Protein AF-A0A2V9LDT4-F1 (afdb_monomer)

Solvent-accessible surface area (backbone atoms only — not comparable to full-atom values): 6721 Å² total; per-residue (Å²): 136,87,80,83,88,79,84,81,79,82,78,80,78,78,79,77,81,79,79,75,76,70,91,62,92,78,87,74,92,51,43,73,84,17,54,53,77,87,76,84,45,41,34,78,60,93,81,64,51,73,71,43,73,51,78,72,52,75,47,79,44,52,86,84,73,81,84,48,66,18,43,38,39,47,47,36,45,35,88,56,89,88,49,74,60,85,54,65,48,73,33,46,50,75,52,98,71,34,37,84

Foldseek 3Di:
DDDDDDDDDPPDPPPPPPPDPDPDDDDDDCCVVQVNDDDADQQDDPVRDPSSVDTKDKDWDDPPPPPHTKIKIDHHFHPDPPGDDPDIDIWDDPDPSHTD

Secondary structure (DSSP, 8-state):
----------------------SSPPP---TTTTT----------TT--GGGTS--EEEEE-SSSSSS-EEEEE-----STTPPP---EEE-EEETTEE-

pLDDT: mean 84.26, std 18.12, range [35.03, 98.56]

Radius of gyration: 28.05 Å; Cα contacts (8 Å, |Δi|>4): 119; chains: 1; bounding box: 54×66×81 Å

Sequence (100 aa):
MTAQAYCGLAAAFLFLIVSTSDPRVQFVDASAGAGITFKHENGASREKLMVETFGSGVAWLDYDNDGRLDLFFANGAGLAAGKASPGNVLYRNLGNGAFV

Mean predicted aligned error: 11.31 Å

Structure (mmCIF, N/CA/C/O backbone):
data_AF-A0A2V9LDT4-F1
#
_entry.id   AF-A0A2V9LDT4-F1
#
loop_
_atom_site.group_PDB
_atom_site.id
_atom_site.type_symbol
_atom_site.label_atom_id
_atom_site.label_alt_id
_atom_site.label_comp_id
_atom_site.label_asym_id
_atom_site.label_entity_id
_atom_site.label_seq_id
_atom_site.pdbx_PDB_ins_code
_atom_site.Cartn_x
_atom_site.Cartn_y
_atom_site.Cartn_z
_atom_site.occupancy
_atom_site.B_iso_or_equiv
_atom_site.auth_seq_id
_atom_site.auth_comp_id
_atom_site.auth_asym_id
_atom_site.auth_atom_id
_atom_site.pdbx_PDB_model_num
ATOM 1 N N . MET A 1 1 ? -32.877 -51.083 59.831 1.00 38.88 1 MET A N 1
ATOM 2 C CA . MET A 1 1 ? -33.507 -51.235 58.502 1.00 38.88 1 MET A CA 1
ATOM 3 C C . MET A 1 1 ? -33.909 -49.830 58.057 1.00 38.88 1 MET A C 1
ATOM 5 O O . MET A 1 1 ? -34.848 -49.295 58.618 1.00 38.88 1 MET A O 1
ATOM 9 N N . THR A 1 2 ? -32.949 -49.081 57.490 1.00 35.09 2 THR A N 1
ATOM 10 C CA . THR A 1 2 ? -32.820 -48.701 56.051 1.00 35.09 2 THR A CA 1
ATOM 11 C C . THR A 1 2 ? -33.747 -47.550 55.657 1.00 35.09 2 THR A C 1
ATOM 13 O O . THR A 1 2 ? -34.933 -47.641 55.920 1.00 35.09 2 THR A O 1
ATOM 16 N N . ALA A 1 3 ? -33.364 -46.502 54.934 1.00 35.03 3 ALA A N 1
ATOM 17 C CA . ALA A 1 3 ? -32.119 -45.807 54.592 1.00 35.03 3 ALA A CA 1
ATOM 18 C C . ALA A 1 3 ? -32.612 -44.535 53.863 1.00 35.03 3 ALA A C 1
ATOM 20 O O . ALA A 1 3 ? -33.606 -44.585 53.140 1.00 35.03 3 ALA A O 1
ATOM 21 N N . GLN A 1 4 ? -31.967 -43.403 54.118 1.00 37.06 4 GLN A N 1
ATOM 22 C CA . GLN A 1 4 ? -32.364 -42.062 53.687 1.00 37.06 4 GLN A CA 1
ATOM 23 C C . GLN A 1 4 ? -32.380 -41.878 52.161 1.00 37.06 4 GLN A C 1
ATOM 25 O O . GLN A 1 4 ? -31.553 -42.430 51.439 1.00 37.06 4 GLN A O 1
ATOM 30 N N . ALA A 1 5 ? -33.312 -41.040 51.706 1.00 42.69 5 ALA A N 1
ATOM 31 C CA . ALA A 1 5 ? -33.409 -40.526 50.349 1.00 42.69 5 ALA A CA 1
ATOM 32 C C . ALA A 1 5 ? -32.166 -39.704 49.965 1.00 42.69 5 ALA A C 1
ATOM 34 O O . ALA A 1 5 ? -31.758 -38.817 50.714 1.00 42.69 5 ALA A O 1
ATOM 35 N N . TYR A 1 6 ? -31.622 -39.9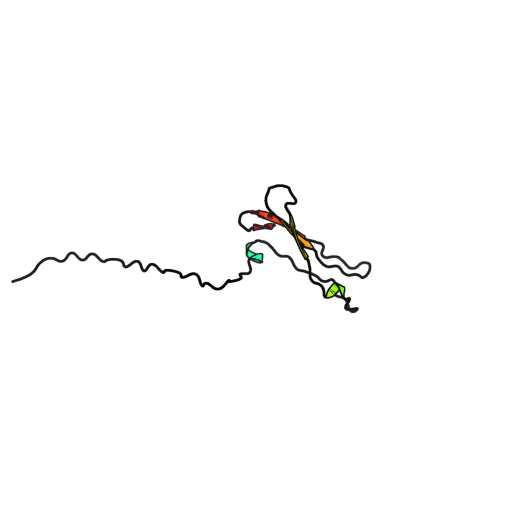43 48.769 1.00 42.78 6 TYR A N 1
ATOM 36 C CA . TYR A 1 6 ? -30.649 -39.057 48.131 1.00 42.78 6 TYR A C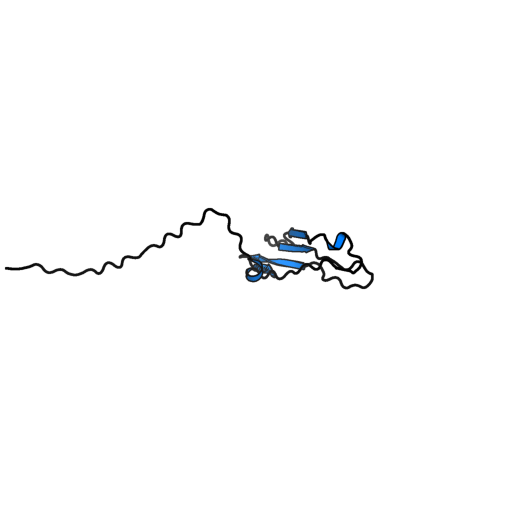A 1
ATOM 37 C C . TYR A 1 6 ? -31.253 -38.494 46.842 1.00 42.78 6 TYR A C 1
ATOM 39 O O . TYR A 1 6 ? -31.439 -39.197 45.852 1.00 42.78 6 TYR A O 1
ATOM 47 N N . CYS A 1 7 ? -31.581 -37.204 46.895 1.00 36.72 7 CYS A N 1
ATOM 48 C CA . CYS A 1 7 ? -31.867 -36.353 45.748 1.00 36.72 7 CYS A CA 1
ATOM 49 C C . CYS A 1 7 ? -30.536 -36.081 45.026 1.00 36.72 7 CYS A C 1
ATOM 51 O O . CYS A 1 7 ? -29.655 -35.426 45.583 1.00 36.72 7 CYS A O 1
ATOM 53 N N . GLY A 1 8 ? -30.345 -36.645 43.833 1.00 40.16 8 GLY A N 1
ATOM 54 C CA . GLY A 1 8 ? -29.121 -36.470 43.053 1.00 40.16 8 GLY A CA 1
ATOM 55 C C . GLY A 1 8 ? -29.126 -35.146 42.292 1.00 40.16 8 GLY A C 1
ATOM 56 O O . GLY A 1 8 ? -29.747 -35.049 41.238 1.00 40.16 8 GLY A O 1
ATOM 57 N N . LEU A 1 9 ? -28.408 -34.137 42.792 1.00 42.38 9 LEU A N 1
ATOM 58 C CA . LEU A 1 9 ? -27.979 -33.008 41.966 1.00 42.38 9 LEU A CA 1
ATOM 59 C C . LEU A 1 9 ? -26.858 -33.484 41.033 1.00 42.38 9 LEU A C 1
ATOM 61 O O . LEU A 1 9 ? -25.752 -33.782 41.483 1.00 42.38 9 LEU A O 1
ATOM 65 N N . ALA A 1 10 ? -27.126 -33.532 39.729 1.00 50.50 10 ALA A N 1
ATOM 66 C CA . ALA A 1 10 ? -26.083 -33.649 38.720 1.00 50.50 10 ALA A CA 1
ATOM 67 C C . ALA A 1 10 ? -25.342 -32.305 38.633 1.00 50.50 10 ALA A C 1
ATOM 69 O O . ALA A 1 10 ? -25.813 -31.360 38.002 1.00 50.50 10 ALA A O 1
ATOM 70 N N . ALA A 1 11 ? -24.199 -32.192 39.309 1.00 55.34 11 ALA A N 1
ATOM 71 C CA . ALA A 1 11 ? -23.313 -31.049 39.147 1.00 55.34 11 ALA A CA 1
ATOM 72 C C . ALA A 1 11 ? -22.668 -31.121 37.755 1.00 55.34 11 ALA A C 1
ATOM 74 O O . ALA A 1 11 ? -21.793 -31.950 37.504 1.00 55.34 11 ALA A O 1
ATOM 75 N N . ALA A 1 12 ? -23.114 -30.265 36.836 1.00 60.12 12 ALA A N 1
ATOM 76 C CA . ALA A 1 12 ? -22.412 -30.029 35.585 1.00 60.12 12 ALA A CA 1
ATOM 77 C C . ALA A 1 12 ? -21.071 -29.355 35.912 1.00 60.12 12 ALA A C 1
ATOM 79 O O . ALA A 1 12 ? -21.023 -28.172 36.245 1.00 60.12 12 ALA A O 1
ATOM 80 N N . PHE A 1 13 ? -19.977 -30.115 35.859 1.00 59.16 13 PHE A N 1
ATOM 81 C CA . PHE A 1 13 ? -18.633 -29.551 35.914 1.00 59.16 13 PHE A CA 1
ATOM 82 C C . PHE A 1 13 ? -18.385 -28.777 34.616 1.00 59.16 13 PHE A C 1
ATOM 84 O O . PHE A 1 13 ? -18.043 -29.352 33.584 1.00 59.16 13 PHE A O 1
ATOM 91 N N . LEU A 1 14 ? -18.582 -27.460 34.664 1.00 63.34 14 LEU A N 1
ATOM 92 C CA . LEU A 1 14 ? -18.110 -26.551 33.629 1.00 63.34 14 LEU A CA 1
ATOM 93 C C . LEU A 1 14 ? -16.578 -26.546 33.690 1.00 63.34 14 LEU A C 1
ATOM 95 O O . LEU A 1 14 ? -15.984 -25.912 34.561 1.00 63.34 14 LEU A O 1
ATOM 99 N N . PHE A 1 15 ? -15.934 -27.291 32.793 1.00 60.78 15 PHE A N 1
ATOM 100 C CA . PHE A 1 15 ? -14.489 -27.213 32.613 1.00 60.78 15 PHE A CA 1
ATOM 101 C C . PHE A 1 15 ? -14.163 -25.841 32.015 1.00 60.78 15 PHE A C 1
ATOM 103 O O . PHE A 1 15 ? -14.357 -25.596 30.825 1.00 60.78 15 PHE A O 1
ATOM 110 N N . LEU A 1 16 ? -13.709 -24.920 32.863 1.00 65.62 16 LEU A N 1
ATOM 111 C CA . LEU A 1 16 ? -13.171 -23.640 32.429 1.00 65.62 16 LEU A CA 1
ATOM 112 C C . LEU A 1 16 ? -11.819 -23.930 31.764 1.00 65.62 16 LEU A C 1
ATOM 114 O O . LEU A 1 16 ? -10.833 -24.216 32.442 1.00 65.62 16 LEU A O 1
ATOM 118 N N . ILE A 1 17 ? -11.779 -23.929 30.431 1.00 67.19 17 ILE A N 1
ATOM 119 C CA . ILE A 1 17 ? -10.516 -24.014 29.695 1.00 67.19 17 ILE A CA 1
ATOM 120 C C . ILE A 1 17 ? -9.794 -22.684 29.914 1.00 67.19 17 ILE A C 1
ATOM 122 O O . ILE A 1 17 ? -10.131 -21.667 29.309 1.00 67.19 17 ILE A O 1
ATOM 126 N N . VAL A 1 18 ? -8.808 -22.681 30.808 1.00 63.81 18 VAL A N 1
ATOM 127 C CA . VAL A 1 18 ? -7.869 -21.567 30.943 1.00 63.81 18 VAL A CA 1
ATOM 128 C C . VAL A 1 18 ? -6.918 -21.639 29.753 1.00 63.81 18 VAL A C 1
ATOM 130 O O . VAL A 1 18 ? -5.999 -22.454 29.728 1.00 63.81 18 VAL A O 1
ATOM 133 N N . SER A 1 19 ? -7.155 -20.806 28.740 1.00 67.94 19 SER A N 1
ATOM 134 C CA . SER A 1 19 ? -6.194 -20.604 27.657 1.00 6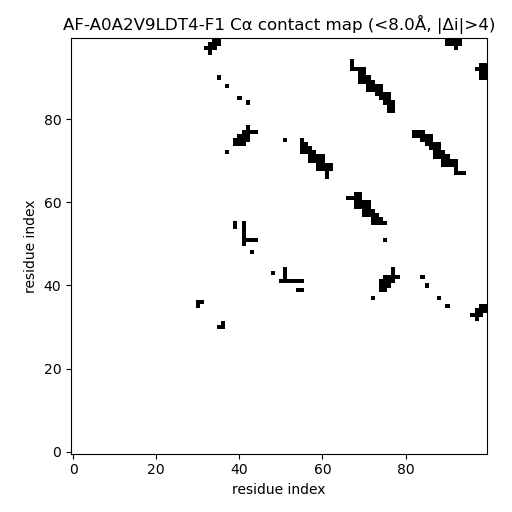7.94 19 SER A CA 1
ATOM 135 C C . SER A 1 19 ? -5.016 -19.802 28.204 1.00 67.94 19 SER A C 1
ATOM 137 O O . SER A 1 19 ? -5.107 -18.585 28.358 1.00 67.94 19 SER A O 1
ATOM 139 N N . THR A 1 20 ? -3.905 -20.462 28.527 1.00 64.44 20 THR A N 1
ATOM 140 C CA . THR A 1 20 ? -2.655 -19.756 28.823 1.00 64.44 20 THR A CA 1
ATOM 141 C C . THR A 1 20 ? -2.152 -19.129 27.528 1.00 64.44 20 THR A C 1
ATOM 143 O O . THR A 1 20 ? -1.830 -19.857 26.588 1.00 64.44 20 THR A O 1
ATOM 146 N N . SER A 1 21 ? -2.107 -17.797 27.451 1.00 72.25 21 SER A N 1
ATOM 147 C CA . SER A 1 21 ? -1.482 -17.112 26.319 1.00 72.25 21 SER A CA 1
ATOM 148 C C . SER A 1 21 ? -0.018 -17.533 26.254 1.00 72.25 21 SER A C 1
ATOM 150 O O . SER A 1 21 ? 0.729 -17.314 27.209 1.00 72.25 21 SER A O 1
ATOM 152 N N . ASP A 1 22 ? 0.372 -18.165 25.153 1.00 77.94 22 ASP A N 1
ATOM 153 C CA . ASP A 1 22 ? 1.764 -18.483 24.869 1.00 77.94 22 ASP A CA 1
ATOM 154 C C . ASP A 1 22 ? 2.596 -17.191 24.977 1.00 77.94 22 ASP A C 1
ATOM 156 O O . ASP A 1 22 ? 2.291 -16.226 24.275 1.00 77.94 22 ASP A O 1
ATOM 160 N N . PRO A 1 23 ? 3.609 -17.122 25.860 1.00 79.44 23 PRO A N 1
ATOM 161 C CA . PRO A 1 23 ? 4.383 -15.899 26.074 1.00 79.44 23 PRO A CA 1
ATOM 162 C C . PRO A 1 23 ? 5.247 -15.510 24.862 1.00 79.44 23 PRO A C 1
ATOM 164 O O . PRO A 1 23 ? 5.902 -14.469 24.880 1.00 79.44 23 PRO A O 1
ATOM 167 N N . ARG A 1 24 ? 5.291 -16.339 23.812 1.00 87.62 24 ARG A N 1
ATOM 168 C CA . ARG A 1 24 ? 6.009 -16.053 22.570 1.00 87.62 24 ARG A CA 1
ATOM 169 C C . ARG A 1 24 ? 5.201 -15.095 21.701 1.00 87.62 24 ARG A C 1
ATOM 171 O O . ARG A 1 24 ? 4.031 -15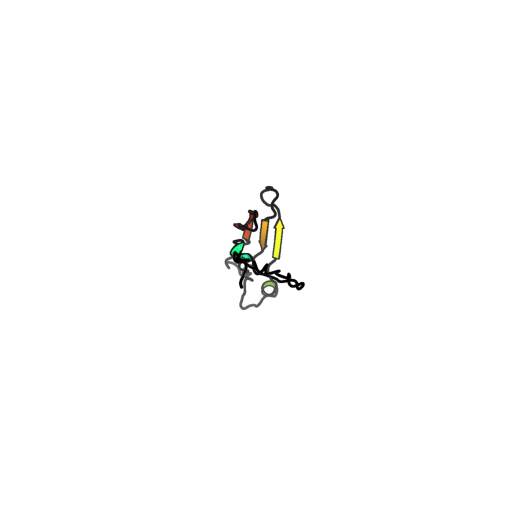.345 21.427 1.00 87.62 24 ARG A O 1
ATOM 178 N N . VAL A 1 25 ? 5.851 -14.040 21.206 1.00 89.62 25 VAL A N 1
ATOM 179 C CA . VAL A 1 25 ? 5.267 -13.157 20.186 1.00 89.62 25 VAL A CA 1
ATOM 180 C C . VAL A 1 25 ? 4.881 -13.999 18.971 1.00 89.62 25 VAL A C 1
ATOM 182 O O . VAL A 1 25 ? 5.737 -14.637 18.358 1.00 89.62 25 VAL A O 1
ATOM 185 N N . GLN A 1 26 ? 3.591 -14.000 18.64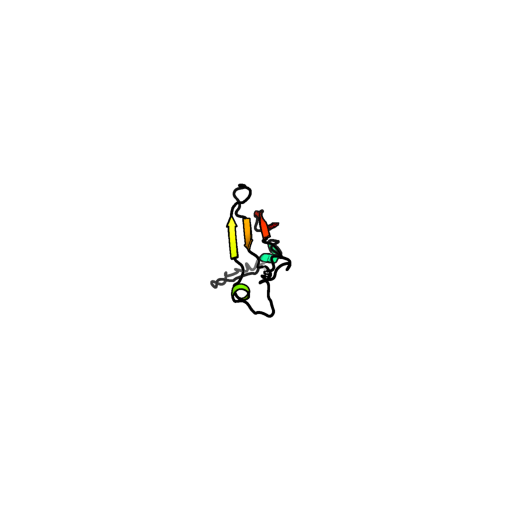5 1.00 88.62 26 GLN A N 1
ATOM 186 C CA . GLN A 1 26 ? 3.053 -14.634 17.448 1.00 88.62 26 GLN A CA 1
ATOM 187 C C . GLN A 1 26 ? 2.760 -13.555 16.413 1.00 88.62 26 GLN A C 1
ATOM 189 O O . GLN A 1 26 ? 2.144 -12.536 16.727 1.00 88.62 26 GLN A O 1
ATOM 194 N N . PHE A 1 27 ? 3.182 -13.796 15.177 1.00 92.38 27 PHE A N 1
ATOM 195 C CA . PHE A 1 27 ? 2.802 -12.972 14.039 1.00 92.38 27 PHE A CA 1
ATOM 196 C C . PHE A 1 27 ? 1.686 -13.675 13.278 1.00 92.38 27 PHE A C 1
ATOM 198 O O . PHE A 1 27 ? 1.734 -14.887 13.068 1.00 92.38 27 PHE A O 1
ATOM 205 N N . VAL A 1 28 ? 0.689 -12.903 12.861 1.00 93.38 28 VAL A N 1
ATOM 206 C CA . VAL A 1 28 ? -0.400 -13.369 12.007 1.00 93.38 28 VAL A CA 1
ATOM 207 C C . VAL A 1 28 ? -0.481 -12.459 10.791 1.00 93.38 28 VAL A C 1
ATOM 209 O O . VAL A 1 28 ? -0.311 -11.245 10.907 1.00 93.38 28 VAL A O 1
ATOM 212 N N . ASP A 1 29 ? -0.723 -13.051 9.626 1.00 95.19 29 ASP A N 1
ATOM 213 C CA . ASP A 1 29 ? -1.068 -12.285 8.436 1.00 95.19 29 ASP A CA 1
ATOM 214 C C . ASP A 1 29 ? -2.493 -11.737 8.597 1.00 95.19 29 ASP A C 1
ATOM 216 O O . ASP A 1 29 ? -3.464 -12.494 8.656 1.00 95.19 29 ASP A O 1
ATOM 220 N N . ALA A 1 30 ? -2.602 -10.415 8.705 1.00 95.38 30 ALA A N 1
ATOM 221 C CA . ALA A 1 30 ? -3.872 -9.706 8.802 1.00 95.38 30 ALA A CA 1
ATOM 222 C C . ALA A 1 30 ? -4.290 -9.047 7.478 1.00 95.38 30 ALA A C 1
ATOM 224 O O . ALA A 1 30 ? -5.371 -8.466 7.418 1.00 95.38 30 ALA A O 1
ATOM 225 N N . SER A 1 31 ? -3.479 -9.118 6.416 1.00 96.00 31 SER A N 1
ATOM 226 C CA . SER A 1 31 ? -3.678 -8.325 5.199 1.00 96.00 31 SER A CA 1
ATOM 227 C C . SER A 1 31 ? -5.022 -8.617 4.536 1.00 96.00 31 SER A C 1
ATOM 229 O O . SER A 1 31 ? -5.798 -7.694 4.300 1.00 96.00 31 SER A O 1
ATOM 231 N N . ALA A 1 32 ? -5.352 -9.895 4.327 1.00 96.81 32 ALA A N 1
ATOM 232 C CA . ALA A 1 32 ? -6.620 -10.283 3.710 1.00 96.81 32 ALA A CA 1
ATOM 233 C C . ALA A 1 32 ? -7.839 -9.889 4.564 1.00 96.81 32 ALA A C 1
ATOM 235 O O . ALA A 1 32 ? -8.823 -9.381 4.031 1.00 96.81 32 ALA A O 1
ATOM 236 N N . GLY A 1 33 ? -7.762 -10.085 5.887 1.00 97.44 33 GLY A N 1
ATOM 237 C CA . GLY A 1 33 ? -8.834 -9.705 6.815 1.00 97.44 33 GLY A CA 1
ATOM 238 C C . GLY A 1 33 ? -9.031 -8.191 6.922 1.00 97.44 33 GLY A C 1
ATOM 239 O O . GLY A 1 33 ? -10.145 -7.734 7.154 1.00 97.44 33 GLY A O 1
ATOM 240 N N . ALA A 1 34 ? -7.963 -7.426 6.700 1.00 97.75 34 ALA A N 1
ATOM 241 C CA . ALA A 1 34 ? -7.960 -5.972 6.724 1.00 97.75 34 ALA A CA 1
ATOM 242 C C . ALA A 1 34 ? -8.343 -5.327 5.381 1.00 97.75 34 ALA A C 1
ATOM 244 O O . ALA A 1 34 ? -8.457 -4.110 5.320 1.00 97.75 34 ALA A O 1
ATOM 245 N N . GLY A 1 35 ? -8.525 -6.097 4.301 1.00 98.06 35 GLY A N 1
ATOM 246 C CA . GLY A 1 35 ? -8.784 -5.554 2.957 1.00 98.06 35 GLY A CA 1
ATOM 247 C C . GLY A 1 35 ? -7.530 -5.084 2.203 1.00 98.06 35 GLY A C 1
ATOM 248 O O . GLY A 1 35 ? -7.631 -4.517 1.116 1.00 98.06 35 GLY A O 1
ATOM 249 N N . ILE A 1 36 ? -6.333 -5.357 2.727 1.00 97.75 36 ILE A N 1
ATOM 250 C CA . ILE A 1 36 ? -5.058 -4.971 2.111 1.00 97.75 36 ILE A CA 1
ATOM 251 C C . ILE A 1 36 ? -4.660 -6.026 1.075 1.00 97.75 36 ILE A C 1
ATOM 253 O O . ILE A 1 36 ? -4.410 -7.186 1.399 1.00 97.75 36 ILE A O 1
ATOM 257 N N . THR A 1 37 ? -4.568 -5.611 -0.188 1.00 96.44 37 THR A N 1
ATOM 258 C CA . THR A 1 37 ? -4.328 -6.495 -1.347 1.00 96.44 37 THR A CA 1
ATOM 259 C C . THR A 1 37 ? -3.082 -6.124 -2.156 1.00 96.44 37 THR A C 1
ATOM 261 O O . THR A 1 37 ? -2.880 -6.630 -3.263 1.00 96.44 37 THR A O 1
ATOM 264 N N . PHE A 1 38 ? -2.237 -5.247 -1.607 1.00 95.56 38 PHE A N 1
ATOM 265 C CA . PHE A 1 38 ? -1.085 -4.675 -2.292 1.00 95.56 38 PHE A CA 1
ATOM 266 C C . PHE A 1 38 ? -0.124 -5.751 -2.790 1.00 95.56 38 PHE A C 1
ATOM 268 O O . PHE A 1 38 ? 0.242 -6.679 -2.067 1.00 95.56 38 PHE A O 1
ATOM 275 N N . LYS A 1 39 ? 0.338 -5.578 -4.029 1.00 93.56 39 LYS A N 1
ATOM 276 C CA . LYS A 1 39 ? 1.418 -6.369 -4.606 1.00 93.56 39 LYS A CA 1
ATOM 277 C C . LYS A 1 39 ? 2.504 -5.432 -5.090 1.00 93.56 39 LYS A C 1
ATOM 279 O O . LYS A 1 39 ? 2.270 -4.582 -5.949 1.00 93.56 39 LYS A O 1
ATOM 284 N N . HIS A 1 40 ? 3.694 -5.614 -4.534 1.00 93.56 40 HIS A N 1
ATOM 285 C CA . HIS A 1 40 ? 4.851 -4.884 -5.002 1.00 93.56 40 HIS A CA 1
ATOM 286 C C . HIS A 1 40 ? 5.326 -5.447 -6.341 1.00 93.56 40 HIS A C 1
ATOM 288 O O . HIS A 1 40 ? 5.594 -6.640 -6.477 1.00 93.56 40 HIS A O 1
ATOM 294 N N . GLU A 1 41 ? 5.480 -4.556 -7.305 1.00 92.44 41 GLU A N 1
ATOM 295 C CA . GLU A 1 41 ? 6.153 -4.796 -8.564 1.00 92.44 41 GLU A CA 1
ATOM 296 C C . GLU A 1 41 ? 7.430 -3.955 -8.584 1.00 92.44 41 GLU A C 1
ATOM 298 O O . GLU A 1 41 ? 7.402 -2.727 -8.558 1.00 92.44 41 GLU A O 1
ATOM 303 N N . ASN A 1 42 ? 8.573 -4.625 -8.649 1.00 90.94 42 ASN A N 1
ATOM 304 C CA . ASN A 1 42 ? 9.894 -3.998 -8.621 1.00 90.94 42 ASN A CA 1
ATOM 305 C C . ASN A 1 42 ? 10.360 -3.462 -9.989 1.00 90.94 42 ASN A C 1
ATOM 307 O O . ASN A 1 42 ? 11.485 -2.990 -10.119 1.00 90.94 42 ASN A O 1
ATOM 311 N N . GLY A 1 43 ? 9.528 -3.569 -11.031 1.00 89.81 43 GLY A N 1
ATOM 312 C CA . GLY A 1 43 ? 9.869 -3.103 -12.375 1.00 89.81 43 GLY A CA 1
ATOM 313 C C . GLY A 1 43 ? 10.867 -3.979 -13.141 1.00 89.81 43 GLY A C 1
ATOM 314 O O . GLY A 1 43 ? 11.408 -3.500 -14.139 1.00 89.81 43 GLY A O 1
ATOM 315 N N . ALA A 1 44 ? 11.071 -5.239 -12.725 1.00 89.56 44 ALA A N 1
ATOM 316 C CA . ALA A 1 44 ? 12.097 -6.151 -13.241 1.00 89.56 44 ALA A CA 1
ATOM 317 C C . ALA A 1 44 ? 12.331 -6.092 -14.766 1.00 89.56 44 AL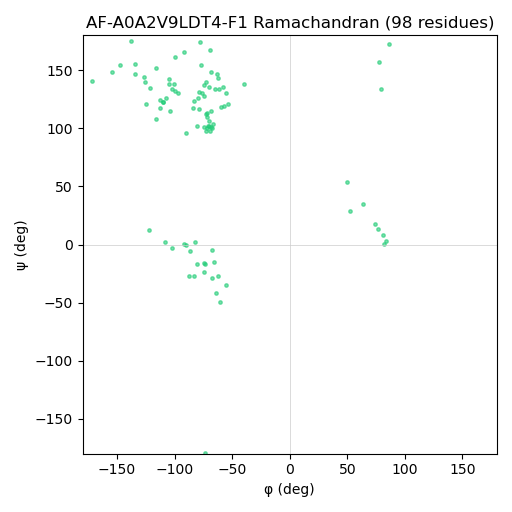A A C 1
ATOM 319 O O . ALA A 1 44 ? 11.393 -6.048 -15.584 1.00 89.56 44 ALA A O 1
ATOM 320 N N . SER A 1 45 ? 13.608 -6.134 -15.141 1.00 88.94 45 SER A N 1
ATOM 321 C CA . SER A 1 45 ? 14.091 -6.049 -16.518 1.00 88.94 45 SER A C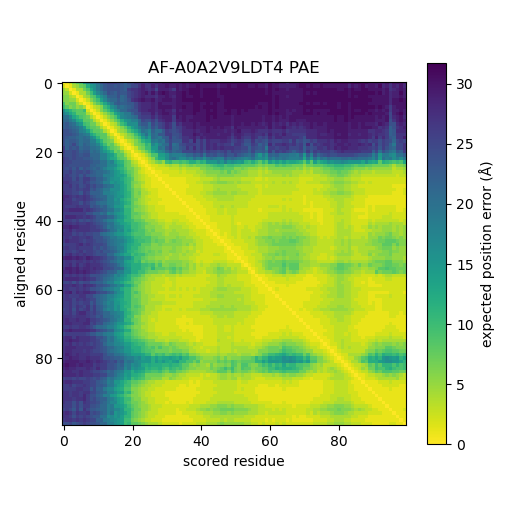A 1
ATOM 322 C C . SER A 1 45 ? 15.223 -7.055 -16.791 1.00 88.94 45 SER A C 1
ATOM 324 O O . SER A 1 45 ? 15.659 -7.793 -15.904 1.00 88.94 45 SER A O 1
ATOM 326 N N . ARG A 1 46 ? 15.694 -7.145 -18.043 1.00 89.75 46 ARG A N 1
ATOM 327 C CA . ARG A 1 46 ? 16.834 -8.024 -18.384 1.00 89.75 46 ARG A CA 1
ATOM 328 C C . ARG A 1 46 ? 18.156 -7.440 -17.897 1.00 89.75 46 ARG A C 1
ATOM 330 O O . ARG A 1 46 ? 19.113 -8.181 -17.686 1.00 89.75 46 ARG A O 1
ATOM 337 N N . GLU A 1 47 ? 18.178 -6.130 -17.726 1.00 89.94 47 GLU A N 1
ATOM 338 C CA . GLU A 1 47 ? 19.291 -5.298 -17.317 1.00 89.94 47 GLU A CA 1
ATOM 339 C C . GLU A 1 47 ? 19.598 -5.466 -15.823 1.00 89.94 47 GLU A C 1
ATOM 341 O O . GLU A 1 47 ? 20.708 -5.145 -15.404 1.00 89.94 47 GLU A O 1
ATOM 346 N N . LYS A 1 48 ? 18.655 -6.035 -15.047 1.00 88.50 48 LYS A N 1
ATOM 347 C CA . LYS A 1 48 ? 18.802 -6.377 -13.621 1.00 88.50 48 LYS A CA 1
ATOM 348 C C . LYS A 1 48 ? 19.355 -5.202 -12.825 1.00 88.50 48 LYS A C 1
ATOM 350 O O . LYS A 1 48 ? 20.390 -5.294 -12.161 1.00 88.50 48 LYS A O 1
ATOM 355 N N . LEU A 1 49 ? 18.685 -4.066 -12.957 1.00 88.62 49 LEU A N 1
ATOM 356 C CA . LEU A 1 49 ? 19.155 -2.818 -12.388 1.00 88.62 49 LEU A CA 1
ATOM 357 C C . LEU A 1 49 ? 19.092 -2.881 -10.863 1.00 88.62 49 LEU A C 1
ATOM 359 O O . LEU A 1 49 ? 18.209 -3.506 -10.281 1.00 88.62 49 LEU A O 1
ATOM 363 N N . MET A 1 50 ? 20.016 -2.183 -10.203 1.00 88.06 50 MET A N 1
ATOM 364 C CA . MET A 1 50 ? 20.102 -2.185 -8.739 1.00 88.06 50 MET A CA 1
ATOM 365 C C . MET A 1 50 ? 18.778 -1.766 -8.075 1.00 88.06 50 MET A C 1
ATOM 367 O O . MET A 1 50 ? 18.401 -2.323 -7.048 1.00 88.06 50 MET A O 1
ATOM 371 N N . VAL A 1 51 ? 18.033 -0.842 -8.694 1.00 85.88 51 VAL A N 1
ATOM 372 C CA . VAL A 1 51 ? 16.726 -0.389 -8.192 1.00 85.88 51 VAL A CA 1
ATOM 373 C C . VAL A 1 51 ? 15.671 -1.501 -8.141 1.00 85.88 51 VAL A C 1
ATOM 375 O O . VAL A 1 51 ? 14.802 -1.458 -7.283 1.00 85.88 51 VAL A O 1
ATOM 378 N N . GLU A 1 52 ? 15.777 -2.528 -8.990 1.00 89.50 52 GLU A N 1
ATOM 379 C CA . GLU A 1 52 ? 14.838 -3.661 -9.035 1.00 89.50 52 GLU A CA 1
ATOM 380 C C . GLU A 1 52 ? 15.032 -4.624 -7.853 1.00 89.50 52 GLU A C 1
ATOM 382 O O . GLU A 1 52 ? 14.187 -5.477 -7.587 1.00 89.50 52 GLU A O 1
ATOM 387 N N . THR A 1 53 ? 16.172 -4.525 -7.163 1.00 88.31 53 THR A N 1
ATOM 388 C CA . THR A 1 53 ? 16.492 -5.361 -5.998 1.00 88.31 53 THR A CA 1
ATOM 389 C C . THR A 1 53 ? 15.965 -4.749 -4.703 1.00 88.31 53 THR A C 1
ATOM 391 O O . THR A 1 53 ? 15.686 -5.476 -3.750 1.00 88.31 53 THR A O 1
ATOM 394 N N . PHE A 1 54 ? 15.822 -3.423 -4.648 1.00 84.81 54 PHE A N 1
ATOM 395 C CA . PHE A 1 54 ? 15.258 -2.763 -3.480 1.00 84.81 54 PHE A CA 1
ATOM 396 C C . PHE A 1 54 ? 13.744 -2.975 -3.435 1.00 84.81 54 PHE A C 1
ATOM 398 O O . PHE A 1 54 ? 13.061 -2.910 -4.454 1.00 84.81 54 PHE A O 1
ATOM 405 N N . GLY A 1 55 ? 13.235 -3.263 -2.238 1.00 85.19 55 GLY A N 1
ATOM 406 C CA . GLY A 1 55 ? 11.804 -3.415 -2.014 1.00 85.19 55 GLY A CA 1
ATOM 407 C C . GLY A 1 55 ? 11.052 -2.083 -2.022 1.00 85.19 55 GLY A C 1
ATOM 408 O O . GLY A 1 55 ? 11.621 -1.002 -2.166 1.00 85.19 55 GLY A O 1
ATOM 409 N N . SER A 1 56 ? 9.747 -2.196 -1.812 1.00 90.31 56 SER A N 1
ATOM 410 C CA . SER A 1 56 ? 8.816 -1.085 -1.618 1.00 90.31 56 SER A CA 1
ATOM 411 C C . SER A 1 56 ? 9.032 -0.355 -0.281 1.00 90.31 56 SER A C 1
ATOM 413 O O . SER A 1 56 ? 9.707 -0.852 0.623 1.00 90.31 56 SER A O 1
ATOM 415 N N . GLY A 1 57 ? 8.411 0.820 -0.147 1.00 93.50 57 GLY A N 1
ATOM 416 C CA . GLY A 1 57 ? 8.236 1.530 1.117 1.00 93.50 57 GLY A CA 1
ATOM 417 C C . GLY A 1 57 ? 6.758 1.656 1.494 1.00 93.50 57 GLY A C 1
ATOM 418 O O . GLY A 1 57 ? 5.891 1.722 0.622 1.00 93.50 57 GLY A O 1
ATOM 419 N N . VAL A 1 58 ? 6.489 1.730 2.798 1.00 96.75 58 VAL A N 1
ATOM 420 C CA . VAL A 1 58 ? 5.157 1.979 3.363 1.00 96.75 58 VAL A CA 1
ATOM 421 C C . VAL A 1 58 ? 5.211 3.155 4.337 1.00 96.75 58 VAL A C 1
ATOM 423 O O . VAL A 1 58 ? 6.208 3.329 5.040 1.00 96.75 58 VAL A O 1
ATOM 426 N N . ALA A 1 59 ? 4.154 3.961 4.381 1.00 97.88 59 ALA A N 1
ATOM 427 C CA . ALA A 1 59 ? 4.010 5.070 5.317 1.00 97.88 59 ALA A CA 1
ATOM 428 C C . ALA A 1 59 ? 2.616 5.084 5.951 1.00 97.88 59 ALA A C 1
ATOM 430 O O . ALA A 1 59 ? 1.630 4.736 5.301 1.00 97.88 59 ALA A O 1
ATOM 431 N N . TRP A 1 60 ? 2.562 5.528 7.208 1.00 97.94 60 TRP A N 1
ATOM 432 C CA . TRP A 1 60 ? 1.323 5.882 7.893 1.00 97.94 60 TRP A CA 1
ATOM 433 C C . TRP A 1 60 ? 1.108 7.390 7.803 1.00 97.94 60 TRP A C 1
ATOM 435 O O . TRP A 1 60 ? 2.019 8.158 8.118 1.00 97.94 60 TRP A O 1
ATOM 445 N N . LEU A 1 61 ? -0.084 7.809 7.396 1.00 98.00 61 LEU A N 1
ATOM 446 C CA . LEU A 1 61 ? -0.489 9.212 7.330 1.00 98.00 61 LEU A CA 1
ATOM 447 C C . LEU A 1 61 ? -2.006 9.316 7.457 1.00 98.00 61 LEU A C 1
ATOM 449 O O . LEU A 1 61 ? -2.697 8.424 7.000 1.00 98.00 61 LEU A O 1
ATOM 453 N N . ASP A 1 62 ? -2.514 10.389 8.044 1.00 98.38 62 ASP A N 1
ATOM 454 C CA . ASP A 1 62 ? -3.945 10.713 8.020 1.00 98.38 62 ASP A CA 1
ATOM 455 C C . ASP A 1 62 ? -4.198 11.590 6.784 1.00 98.38 62 ASP A C 1
ATOM 457 O O . ASP A 1 62 ? -3.860 12.779 6.792 1.00 98.38 62 ASP A O 1
ATOM 461 N N . TYR A 1 63 ? -4.634 10.994 5.667 1.00 98.00 63 TYR A N 1
ATOM 462 C CA . TYR A 1 63 ? -4.683 11.718 4.386 1.00 98.00 63 TYR A CA 1
ATOM 463 C C . TYR A 1 63 ? -5.945 12.571 4.234 1.00 98.00 63 TYR A C 1
ATOM 465 O O . TYR A 1 63 ? -5.926 13.551 3.483 1.00 98.00 63 TYR A O 1
ATOM 473 N N . ASP A 1 64 ? -7.039 12.189 4.894 1.00 98.06 64 ASP A N 1
ATOM 474 C CA . ASP A 1 64 ? -8.334 12.868 4.817 1.00 98.06 64 ASP A CA 1
ATOM 475 C C . ASP A 1 64 ? -8.700 13.643 6.091 1.00 98.06 64 ASP A C 1
ATOM 477 O O . ASP A 1 64 ? -9.738 14.311 6.123 1.00 98.06 64 ASP A O 1
ATOM 481 N N . ASN A 1 65 ? -7.801 13.645 7.079 1.00 98.19 65 ASN A N 1
ATOM 482 C CA . ASN A 1 65 ? -7.898 14.376 8.337 1.00 98.19 65 ASN A CA 1
ATOM 483 C C . ASN A 1 65 ? -9.088 13.913 9.197 1.00 98.19 65 ASN A C 1
ATOM 485 O O . ASN A 1 65 ? -9.737 14.727 9.866 1.00 98.19 65 ASN A O 1
ATOM 489 N N . ASP A 1 66 ? -9.398 12.613 9.156 1.00 98.31 66 ASP A N 1
ATOM 490 C CA . ASP A 1 66 ? -10.467 11.989 9.940 1.00 98.31 66 ASP A CA 1
ATOM 491 C C . ASP A 1 66 ? -9.997 11.427 11.297 1.00 98.31 66 ASP A C 1
ATOM 493 O O . ASP A 1 66 ? -10.806 10.919 12.088 1.00 98.31 66 ASP A O 1
ATOM 497 N N . GLY A 1 67 ? -8.703 11.581 11.601 1.00 98.12 67 GLY A N 1
ATOM 498 C CA . GLY A 1 67 ? -8.068 11.143 12.837 1.00 98.12 67 GLY A CA 1
ATOM 499 C C . GLY A 1 67 ? -7.646 9.674 12.832 1.00 98.12 67 GLY A C 1
ATOM 500 O O . GLY A 1 67 ? -7.158 9.187 13.858 1.00 98.12 67 GLY A O 1
ATOM 501 N N . ARG A 1 68 ? -7.825 8.946 11.723 1.00 98.31 68 ARG A N 1
ATOM 502 C CA . ARG A 1 68 ? -7.310 7.585 11.535 1.00 98.31 68 ARG A CA 1
ATOM 503 C C . ARG A 1 68 ? -6.100 7.613 10.610 1.00 98.31 68 ARG A C 1
ATOM 505 O O . ARG A 1 68 ? -6.074 8.301 9.607 1.00 98.31 68 ARG A O 1
ATOM 512 N N . LEU A 1 69 ? -5.075 6.832 10.955 1.00 98.50 69 LEU A N 1
ATOM 513 C CA . LEU A 1 69 ? -3.912 6.678 10.083 1.00 98.50 69 LEU A CA 1
ATOM 514 C C . LEU A 1 69 ? -4.227 5.692 8.957 1.00 98.50 69 LEU A C 1
ATOM 516 O O . LEU A 1 69 ? -4.588 4.541 9.216 1.00 98.50 69 LEU A O 1
ATOM 520 N N . ASP A 1 70 ? -4.017 6.143 7.733 1.00 98.50 70 ASP A N 1
ATOM 521 C CA . ASP A 1 70 ? -4.095 5.407 6.479 1.00 98.50 70 ASP A CA 1
ATOM 522 C C . ASP A 1 70 ? -2.734 4.826 6.089 1.00 98.50 70 ASP A C 1
ATOM 524 O O . ASP A 1 70 ? -1.688 5.222 6.616 1.00 98.50 70 ASP A O 1
ATOM 528 N N . LEU A 1 71 ? -2.736 3.894 5.135 1.00 98.19 71 LEU A N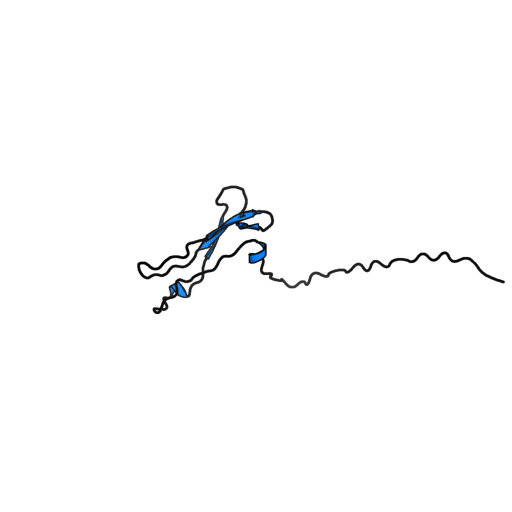 1
ATOM 529 C CA . LEU A 1 71 ? -1.526 3.249 4.625 1.00 98.19 71 LEU A CA 1
ATOM 530 C C . LEU A 1 71 ? -1.227 3.687 3.197 1.00 98.19 71 LEU A C 1
ATOM 532 O O . LEU A 1 71 ? -2.014 3.440 2.288 1.00 98.19 71 LEU A O 1
ATOM 536 N N . PHE A 1 72 ? -0.040 4.239 2.969 1.00 98.31 72 PHE A N 1
ATOM 537 C CA . PHE A 1 72 ? 0.479 4.499 1.630 1.00 98.31 72 PHE A CA 1
ATOM 538 C C . PHE A 1 72 ? 1.596 3.516 1.280 1.00 98.31 72 PHE A C 1
ATOM 540 O O . PHE A 1 72 ? 2.585 3.427 2.004 1.00 98.31 72 PHE A O 1
ATOM 547 N N . PHE A 1 73 ? 1.469 2.827 0.146 1.00 97.50 73 PHE A N 1
ATOM 548 C CA . PHE A 1 73 ? 2.479 1.932 -0.412 1.00 97.50 73 PHE A CA 1
ATOM 549 C C . PHE A 1 73 ? 3.093 2.527 -1.679 1.00 97.50 73 PHE A C 1
ATOM 551 O O . PHE A 1 73 ? 2.402 2.778 -2.672 1.00 97.50 73 PHE A O 1
ATOM 558 N N . ALA A 1 74 ? 4.413 2.695 -1.665 1.00 94.94 74 ALA A N 1
ATOM 559 C CA . ALA A 1 74 ? 5.182 3.089 -2.836 1.00 94.94 74 ALA A CA 1
ATOM 560 C C . ALA A 1 74 ? 5.484 1.861 -3.699 1.00 94.94 74 ALA A C 1
ATOM 562 O O . ALA A 1 74 ? 6.088 0.902 -3.222 1.00 94.94 74 ALA A O 1
ATOM 563 N N . ASN A 1 75 ? 5.104 1.869 -4.970 1.00 94.06 75 ASN A N 1
ATOM 564 C CA . ASN A 1 75 ? 5.399 0.770 -5.879 1.00 94.06 75 ASN A CA 1
ATOM 565 C C . ASN A 1 75 ? 6.611 1.081 -6.761 1.00 94.06 75 ASN A C 1
ATOM 567 O O . ASN A 1 75 ? 7.021 2.233 -6.907 1.00 94.06 75 ASN A O 1
ATOM 571 N N . GLY A 1 76 ? 7.205 0.038 -7.334 1.00 90.62 76 GLY A N 1
ATOM 572 C CA . GLY A 1 76 ? 8.237 0.211 -8.343 1.00 90.62 76 GLY A CA 1
ATOM 573 C C . GLY A 1 76 ? 7.621 0.558 -9.695 1.00 90.62 76 GLY A C 1
ATOM 574 O O . GLY A 1 76 ? 6.405 0.556 -9.883 1.00 90.62 76 GLY A O 1
ATOM 575 N N . ALA A 1 77 ? 8.483 0.851 -10.659 1.00 89.44 77 ALA A N 1
ATOM 576 C CA . ALA A 1 77 ? 8.097 1.062 -12.044 1.00 89.44 77 ALA A CA 1
ATOM 577 C C . ALA A 1 77 ? 9.219 0.576 -12.960 1.00 89.44 77 ALA A C 1
ATOM 579 O O . ALA A 1 77 ? 10.390 0.549 -12.576 1.00 89.44 77 ALA A O 1
ATOM 580 N N . GLY A 1 78 ? 8.870 0.204 -14.190 1.00 87.50 78 GLY A N 1
ATOM 581 C CA . GLY A 1 78 ? 9.883 -0.052 -15.204 1.00 87.50 78 GLY A CA 1
ATOM 582 C C . GLY A 1 78 ? 10.652 1.224 -15.544 1.00 87.50 78 GLY A C 1
ATOM 583 O O . GLY A 1 78 ? 10.044 2.263 -15.775 1.00 87.50 78 GLY A O 1
ATOM 584 N N . LEU A 1 79 ? 11.982 1.140 -15.616 1.00 85.50 79 LEU A N 1
ATOM 585 C CA . LEU A 1 79 ? 12.831 2.297 -15.934 1.00 85.50 79 LEU A CA 1
ATOM 586 C C . LEU A 1 79 ? 12.921 2.619 -17.434 1.00 85.50 79 LEU A C 1
ATOM 588 O O . LEU A 1 79 ? 13.346 3.709 -17.810 1.00 85.50 79 LEU A O 1
ATOM 592 N N . ALA A 1 80 ? 12.544 1.678 -18.300 1.00 83.94 80 ALA A N 1
ATOM 593 C CA . ALA A 1 80 ? 12.521 1.902 -19.740 1.00 83.94 80 ALA A CA 1
ATOM 594 C C . ALA A 1 80 ? 11.362 2.830 -20.137 1.00 83.94 80 ALA A C 1
ATOM 596 O O . ALA A 1 80 ? 10.242 2.694 -19.639 1.00 83.94 80 ALA A O 1
ATOM 597 N N . ALA A 1 81 ? 11.615 3.740 -21.081 1.00 79.25 81 ALA A N 1
ATOM 598 C CA . ALA A 1 81 ? 10.590 4.638 -21.600 1.00 79.25 81 ALA A CA 1
ATOM 599 C C . ALA A 1 81 ? 9.381 3.850 -22.137 1.00 79.25 81 ALA A C 1
ATOM 601 O O . ALA A 1 81 ? 9.532 2.909 -22.915 1.00 79.25 81 ALA A O 1
ATOM 602 N N . GLY A 1 82 ? 8.177 4.240 -21.711 1.00 78.94 82 GLY A N 1
ATOM 603 C CA . GLY A 1 82 ? 6.925 3.614 -22.141 1.00 78.94 82 GLY A CA 1
ATOM 604 C C . GLY A 1 82 ? 6.538 2.329 -21.401 1.00 78.94 82 GLY A C 1
ATOM 605 O O . GLY A 1 82 ? 5.479 1.778 -21.700 1.00 78.94 82 GLY A O 1
ATOM 606 N N . LYS A 1 83 ? 7.324 1.848 -20.423 1.00 81.06 83 LYS A N 1
ATOM 607 C CA . LYS A 1 83 ? 6.843 0.777 -19.537 1.00 81.06 83 LYS A CA 1
ATOM 608 C C . LYS A 1 83 ? 5.755 1.317 -18.604 1.00 81.06 83 LYS A C 1
ATOM 610 O O . LYS A 1 83 ? 5.899 2.390 -18.024 1.00 81.06 83 LYS A O 1
ATOM 615 N N . ALA A 1 84 ? 4.679 0.547 -18.451 1.00 78.88 84 ALA A N 1
ATOM 616 C CA . ALA A 1 84 ? 3.613 0.869 -17.512 1.00 78.88 84 ALA A CA 1
ATOM 617 C C . ALA A 1 84 ? 4.140 0.878 -16.069 1.00 78.88 84 ALA A C 1
ATOM 619 O O . ALA A 1 84 ? 4.986 0.057 -15.700 1.00 78.88 84 ALA A O 1
ATOM 620 N N . SER A 1 85 ? 3.621 1.809 -15.269 1.00 86.06 85 SER A N 1
ATOM 621 C CA . SER A 1 85 ? 3.795 1.808 -13.822 1.00 86.06 85 SER A CA 1
ATOM 622 C C . SER A 1 85 ? 2.536 1.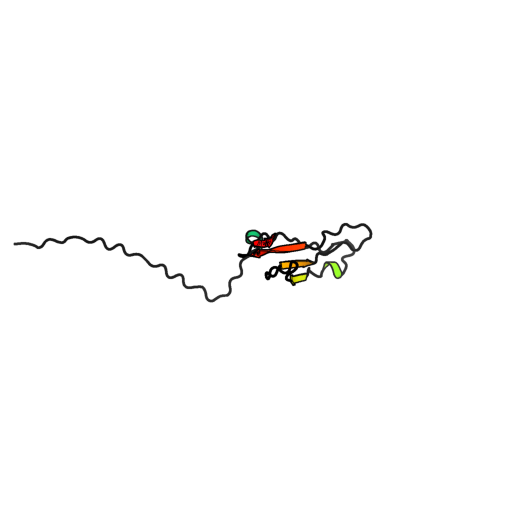218 -13.178 1.00 86.06 85 SER A C 1
ATOM 624 O O . SER A 1 85 ? 1.437 1.649 -13.533 1.00 86.06 85 SER A O 1
ATOM 626 N N . PRO A 1 86 ? 2.672 0.274 -12.234 1.00 90.06 86 PRO A N 1
ATOM 627 C CA . PRO A 1 86 ? 1.556 -0.255 -11.445 1.00 90.06 86 PRO A CA 1
ATOM 628 C C . PRO A 1 86 ? 0.942 0.800 -10.513 1.00 90.06 86 PRO A C 1
ATOM 630 O O . PRO A 1 86 ? -0.166 0.609 -10.020 1.00 90.06 86 PRO A O 1
ATOM 633 N N . GLY A 1 87 ? 1.639 1.921 -10.294 1.00 92.56 87 GLY A N 1
ATOM 634 C CA . GLY A 1 87 ? 1.186 3.009 -9.438 1.00 92.56 87 GLY A CA 1
ATOM 635 C C . GLY A 1 87 ? 1.348 2.716 -7.947 1.00 92.56 87 GLY A C 1
ATOM 636 O O . GLY A 1 87 ? 1.431 1.570 -7.505 1.00 92.56 87 GLY A O 1
ATOM 637 N N . ASN A 1 88 ? 1.410 3.794 -7.171 1.00 95.69 88 ASN A N 1
ATOM 638 C CA . ASN A 1 88 ? 1.360 3.730 -5.713 1.00 95.69 88 ASN A CA 1
ATOM 639 C C . ASN A 1 88 ? -0.085 3.499 -5.260 1.00 95.69 88 ASN A C 1
ATOM 641 O O . ASN A 1 88 ? -1.019 3.894 -5.958 1.00 95.69 88 ASN A O 1
ATOM 645 N N . VAL A 1 89 ? -0.265 2.904 -4.082 1.00 97.31 89 VAL A N 1
ATOM 646 C CA . VAL A 1 89 ? -1.595 2.596 -3.537 1.00 97.31 89 VAL A CA 1
ATOM 647 C C . VAL A 1 89 ? -1.769 3.278 -2.189 1.00 97.31 89 VAL A C 1
ATOM 649 O O . VAL A 1 89 ? -0.876 3.228 -1.346 1.00 97.31 89 VAL A O 1
ATOM 652 N N . LEU A 1 90 ? -2.925 3.906 -1.994 1.00 98.19 90 LEU A N 1
ATOM 653 C CA . LEU A 1 90 ? -3.363 4.457 -0.719 1.00 98.19 90 LEU A CA 1
ATOM 654 C C . LEU A 1 90 ? -4.560 3.639 -0.241 1.00 98.19 90 LEU A C 1
ATOM 656 O O . LEU A 1 90 ? -5.539 3.520 -0.971 1.00 98.19 90 LEU A O 1
ATOM 660 N N . TYR A 1 91 ? -4.455 3.095 0.963 1.00 98.50 91 TYR A N 1
ATOM 661 C CA . TYR A 1 91 ? -5.517 2.377 1.648 1.00 98.50 91 TYR A CA 1
ATOM 662 C C . TYR A 1 91 ? -6.102 3.270 2.728 1.00 98.50 91 TYR A C 1
ATOM 664 O O . TYR A 1 91 ? -5.413 3.572 3.709 1.00 98.50 91 TYR A O 1
ATOM 672 N N . ARG A 1 92 ? -7.368 3.651 2.569 1.00 98.56 92 ARG A N 1
ATOM 673 C CA . ARG A 1 92 ? -8.084 4.437 3.572 1.00 98.56 92 ARG A CA 1
ATOM 674 C C . ARG A 1 92 ? -8.483 3.550 4.741 1.00 98.56 92 ARG A C 1
ATOM 676 O O . ARG A 1 92 ? -9.105 2.509 4.541 1.00 98.56 92 ARG A O 1
ATOM 683 N N . ASN A 1 93 ? -8.192 3.979 5.958 1.00 98.56 93 ASN A N 1
ATOM 684 C CA . ASN A 1 93 ? -8.571 3.303 7.183 1.00 98.56 93 ASN A CA 1
ATOM 685 C C . ASN A 1 93 ? -10.038 3.585 7.533 1.00 98.56 93 ASN A C 1
ATOM 687 O O . ASN A 1 93 ? -10.438 4.707 7.845 1.00 98.56 93 ASN A O 1
ATOM 691 N N . LEU A 1 94 ? -10.852 2.533 7.539 1.00 98.25 94 LEU A N 1
ATOM 692 C CA . LEU A 1 94 ? -12.276 2.595 7.879 1.00 98.25 94 LEU A CA 1
ATOM 693 C C . LEU A 1 94 ? -12.539 2.383 9.382 1.00 98.25 94 LEU A C 1
ATOM 695 O O . LEU A 1 94 ? -13.686 2.426 9.828 1.00 98.25 94 LEU A O 1
ATOM 699 N N . GLY A 1 95 ? -11.485 2.161 10.172 1.00 96.69 95 GLY A N 1
ATOM 700 C CA . GLY A 1 95 ? -11.558 1.755 11.569 1.00 96.69 95 GLY A CA 1
ATOM 701 C C . GLY A 1 95 ? -11.681 0.238 11.734 1.00 96.69 95 GLY A C 1
ATOM 702 O O . GLY A 1 95 ? -11.820 -0.514 10.773 1.00 96.69 95 GLY A O 1
ATOM 703 N N . ASN A 1 96 ? -11.604 -0.230 12.984 1.00 95.88 96 ASN A N 1
ATOM 704 C CA . ASN A 1 96 ? -11.741 -1.649 13.353 1.00 95.88 96 ASN A CA 1
ATOM 705 C C . ASN A 1 96 ? -10.821 -2.615 12.573 1.00 95.88 96 ASN A C 1
ATOM 707 O O . ASN A 1 96 ? -11.160 -3.781 12.389 1.00 95.88 96 ASN A O 1
ATOM 711 N N . GLY A 1 97 ? -9.658 -2.131 12.124 1.00 95.00 97 GLY A N 1
ATOM 712 C CA . GLY A 1 97 ? -8.695 -2.919 11.354 1.00 95.00 97 GLY A CA 1
ATOM 713 C C . GLY A 1 97 ? -9.060 -3.133 9.881 1.00 95.00 97 GLY A C 1
ATOM 714 O O . GLY A 1 97 ? -8.434 -3.979 9.254 1.00 95.00 97 GLY A O 1
ATOM 715 N N . ALA A 1 98 ? -10.036 -2.402 9.332 1.00 98.06 98 ALA A N 1
ATOM 716 C CA . ALA A 1 98 ? -10.457 -2.502 7.935 1.00 98.06 98 ALA A CA 1
ATOM 717 C C . ALA A 1 98 ? -9.954 -1.327 7.083 1.00 98.06 98 ALA A C 1
ATOM 719 O O . ALA A 1 98 ? -9.954 -0.177 7.525 1.00 98.06 98 ALA A O 1
ATOM 720 N N . PHE A 1 99 ? -9.585 -1.625 5.839 1.00 98.44 99 PHE A N 1
ATOM 721 C CA . PHE A 1 99 ? -9.065 -0.685 4.853 1.00 98.44 99 PHE A CA 1
ATOM 722 C C . PHE A 1 99 ? -9.725 -0.882 3.480 1.00 98.44 99 PHE A C 1
ATOM 724 O O . PHE A 1 99 ? -10.196 -1.979 3.166 1.00 98.44 99 PHE A O 1
ATOM 731 N N . VAL A 1 100 ? -9.739 0.177 2.663 1.00 97.06 100 VAL A N 1
ATOM 732 C CA . VAL A 1 100 ? -10.229 0.176 1.270 1.00 97.06 100 VAL A CA 1
ATOM 733 C C . VAL A 1 100 ? -9.277 0.896 0.329 1.00 97.06 100 VAL A C 1
ATOM 735 O O . VAL A 1 100 ? -8.666 1.894 0.775 1.00 97.06 100 VAL A O 1
#

Nearest PDB structures (foldseek):
  7eu1-assembly1_I  TM=2.856E-01  e=4.298E+00  Arabidopsis thaliana
  8xmc-assembly1_I  TM=2.920E-01  e=6.293E+00  Arabidopsis thaliana